Protein 8DJH (pdb70)

Solvent-accessible surface area: 6496 Å² total; per-residue (Å²): 148,113,82,136,36,18,102,196,106,26,98,7,20,48,0,66,0,49,7,93,114,95,39,55,2,16,0,6,0,11,55,71,1,86,0,85,93,1,17,72,14,4,3,140,134,72,67,58,86,51,123,36,11,46,3,20,8,151,52,96,117,2,49,47,98,36,16,0,130,122,22,50,4,119,71,108,32,57,0,61,2,86,104,69,167,158,159,130,99,38,20,9,13,45,76,90,113,49,164,83,42,90,26,79,101

Radius of gyration: 13.33 Å; Cα contacts (8 Å, |Δi|>4): 183; chains: 2; bounding box: 30×27×36 Å

CATH classification: 3.10.20.90

B-factor: mean 19.12, std 14.48, range [5.15, 80.13]

InterPro domains:
  IPR000626 Ubiquitin-like domain [PS50053] (20-97)
  IPR000626 Ubiquitin-like domain [SM00213] (22-93)
  IPR022617 Rad60/SUMO-like domain [PF11976] (22-91)
  IPR029071 Ubiquitin-like domain superfamily [SSF54236] (2-98)
  IPR046332 Small ubiquitin-related modifier 1, Ubl domain [cd16114] (21-96)

Structure (mmCIF, N/CA/C/O backbone):
data_8DJH
#
_entry.id   8DJH
#
_cell.length_a   37.776
_cell.length_b   47.460
_cell.length_c   63.632
_cell.angle_alpha   90.000
_cell.angle_beta   90.000
_cell.angle_gamma   90.000
#
_symmetry.space_group_name_H-M   'P 21 21 21'
#
loop_
_entity.id
_entity.type
_entity.pdbx_description
1 polymer 'Small ubiquitin-related modifier 1'
2 polymer 'PML 4SD'
3 non-polymer 'ZINC ION'
4 water water
#
loop_
_atom_site.group_PDB
_atom_site.id
_atom_site.type_symbol
_atom_site.label_atom_id
_atom_site.label_alt_id
_atom_site.label_comp_id
_atom_site.label_asym_id
_atom_site.label_entity_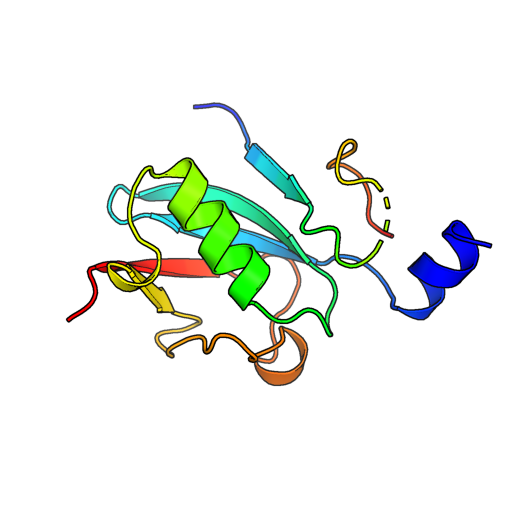id
_atom_site.label_seq_id
_atom_site.pdbx_PDB_ins_code
_atom_site.Cartn_x
_atom_site.Cartn_y
_atom_site.Cartn_z
_atom_site.occupancy
_atom_site.B_iso_or_equiv
_atom_site.auth_seq_id
_atom_site.auth_comp_id
_atom_site.auth_asym_id
_atom_site.auth_atom_id
_atom_site.pdbx_PDB_model_num
ATOM 1 N N . THR A 1 10 ? -17.877 14.039 28.388 1.00 53.69 10 THR A N 1
ATOM 2 C CA . THR A 1 10 ? -17.428 12.649 28.471 1.00 53.28 10 THR A CA 1
ATOM 3 C C . THR A 1 10 ? -16.558 12.259 27.275 1.00 51.08 10 THR A C 1
ATOM 4 O O . THR A 1 10 ? -15.464 11.732 27.444 1.00 50.15 10 THR A O 1
ATOM 14 N N . GLU A 1 11 ? -17.064 12.572 26.078 1.00 66.85 11 GLU A N 1
ATOM 15 C CA . GLU A 1 11 ? -16.375 12.343 24.783 1.00 64.88 11 GLU A CA 1
ATOM 16 C C . GLU A 1 11 ? -15.128 13.233 24.765 1.00 63.62 11 GLU A C 1
ATOM 17 O O . GLU A 1 11 ? -14.074 12.763 24.292 1.00 62.19 11 GLU A O 1
ATOM 29 N N . ASP A 1 12 ? -15.251 14.468 25.269 1.00 44.47 12 ASP A N 1
ATOM 30 C CA . ASP A 1 12 ? -14.140 15.423 25.345 1.00 43.57 12 ASP A CA 1
ATOM 31 C C . ASP A 1 12 ? -13.092 14.951 26.347 1.00 43.53 12 ASP A C 1
ATOM 32 O O . ASP A 1 12 ? -11.890 15.031 26.074 1.00 42.25 12 ASP A O 1
ATOM 41 N N . LEU A 1 13 ? -13.536 14.449 27.508 1.00 46.73 13 LEU A N 1
ATOM 42 C CA . LEU A 1 13 ? -12.618 13.876 28.490 1.00 46.92 13 LEU A CA 1
ATOM 43 C C . LEU A 1 13 ? -12.020 12.561 28.002 1.00 45.87 13 LEU A C 1
ATOM 44 O O . LEU A 1 13 ? -10.870 12.243 28.333 1.00 45.30 13 LEU A O 1
ATOM 60 N N . GLY A 1 14 ? -12.773 11.783 27.220 1.00 38.02 14 GLY A N 1
ATOM 61 C CA . GLY A 1 14 ? -12.186 10.612 26.587 1.00 36.96 14 GLY A CA 1
ATOM 62 C C . GLY A 1 14 ? -11.073 10.984 25.626 1.00 35.09 14 GLY A C 1
ATOM 63 O O . GLY A 1 14 ? -10.011 10.348 25.605 1.00 34.31 14 GLY A O 1
ATOM 67 N N . ASP A 1 15 ? -11.300 12.037 24.828 1.00 35.48 15 ASP A N 1
ATOM 68 C CA . ASP A 1 15 ? -10.334 12.450 23.816 1.00 33.85 15 ASP A CA 1
ATOM 69 C C . ASP A 1 15 ? -9.016 12.889 24.446 1.00 33.45 15 ASP A C 1
ATOM 70 O O . ASP A 1 15 ? -7.940 12.534 23.954 1.00 32.32 15 ASP A O 1
ATOM 79 N N . LYS A 1 16 ? -9.076 13.668 25.527 1.00 27.93 16 LYS A N 1
ATOM 80 C CA . LYS A 1 16 ? -7.861 14.291 26.060 1.00 27.67 16 LYS A CA 1
ATOM 81 C C . LYS A 1 16 ? -7.011 13.310 26.868 1.00 27.88 16 LYS A C 1
ATOM 82 O O . LYS A 1 16 ? -5.789 13.490 26.980 1.00 27.31 16 LYS A O 1
ATOM 101 N N . LYS A 1 17 ? -7.634 12.272 27.439 1.00 52.92 17 LYS A N 1
ATOM 102 C CA . LYS A 1 17 ? -6.861 11.205 28.061 1.00 53.13 17 LYS A CA 1
ATOM 103 C C . LYS A 1 17 ? -5.911 10.564 27.056 1.00 51.60 17 LYS A C 1
ATOM 104 O O . LYS A 1 17 ? -4.748 10.289 27.376 1.00 51.34 17 LYS A O 1
ATOM 123 N N . GLU A 1 18 ? -6.388 10.329 25.826 1.00 49.41 18 GLU A N 1
ATOM 124 C CA . GLU A 1 18 ? -5.575 9.756 24.761 1.00 48.05 18 GLU A CA 1
ATOM 125 C C . GLU A 1 18 ? -4.532 10.719 24.212 1.00 46.98 18 GLU A C 1
ATOM 126 O O . GLU A 1 18 ? -3.740 10.318 23.333 1.00 45.93 18 GLU A O 1
ATOM 138 N N . GLY A 1 19 ? -4.517 11.967 24.694 1.00 19.38 19 GLY A N 1
ATOM 139 C CA . GLY A 1 19 ? -3.549 12.927 24.217 1.00 18.57 19 GLY A CA 1
ATOM 140 C C . GLY A 1 19 ? -4.010 13.653 22.974 1.00 17.79 19 GLY A C 1
ATOM 141 O O . GLY A 1 19 ? -5.167 13.568 22.533 1.00 17.98 19 GLY A O 1
ATOM 145 N N . GLU A 1 20 ? -3.048 14.346 22.374 1.00 10.41 20 GLU A N 1
ATOM 146 C CA . GLU A 1 20 ? -3.283 15.203 21.216 1.00 9.78 20 GLU A CA 1
ATOM 147 C C . GLU A 1 20 ? -3.078 14.450 19.916 1.00 8.75 20 GLU A C 1
ATOM 148 O O . GLU A 1 20 ? -2.358 13.466 19.869 1.00 8.38 20 GLU A O 1
ATOM 160 N N . TYR A 1 21 ? -3.716 14.953 18.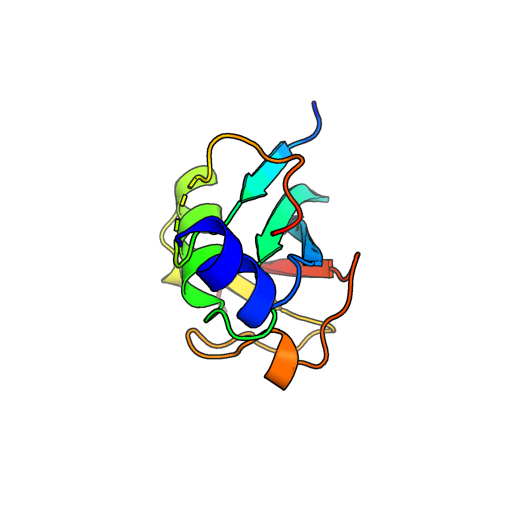860 1.00 12.63 21 TYR A N 1
ATOM 161 C CA . TYR A 1 21 ? -3.334 14.633 17.489 1.00 11.70 21 TYR A CA 1
ATOM 162 C C . TYR A 1 21 ? -1.977 15.220 17.127 1.00 11.14 21 TYR A C 1
ATOM 163 O O . TYR A 1 21 ? -1.680 16.386 17.439 1.00 11.40 21 TYR A O 1
ATOM 181 N N . ILE A 1 22 ? -1.157 14.417 16.451 1.00 8.14 22 ILE A N 1
ATOM 182 C CA . ILE A 1 22 ? -0.054 14.922 15.640 1.00 7.60 22 ILE A CA 1
ATOM 183 C C . ILE A 1 22 ? -0.470 14.947 14.168 1.00 7.16 22 ILE A C 1
ATOM 184 O O . ILE A 1 22 ? -1.250 14.112 13.686 1.00 7.09 22 ILE A O 1
ATOM 200 N N . LYS A 1 23 ? 0.099 15.898 13.444 1.00 10.95 23 LYS A N 1
ATOM 201 C CA . LYS A 1 23 ? -0.202 16.153 12.038 1.00 10.71 23 LYS A CA 1
ATOM 202 C C . LYS A 1 23 ? 0.964 15.625 11.223 1.00 10.24 23 LYS A C 1
ATOM 203 O O . LYS A 1 23 ? 2.093 16.115 11.369 1.00 10.22 23 LYS A O 1
ATOM 222 N N . LEU A 1 24 ? 0.691 14.617 10.394 1.00 7.91 24 LEU A N 1
ATOM 223 C CA . LEU A 1 24 ? 1.696 14.036 9.524 1.00 7.60 24 LEU A CA 1
ATOM 224 C C . LEU A 1 24 ? 1.467 14.530 8.102 1.00 7.61 24 LEU A C 1
ATOM 225 O O . LEU A 1 24 ? 0.348 14.858 7.717 1.00 7.82 24 LEU A O 1
ATOM 241 N N . LYS A 1 25 ? 2.531 14.583 7.314 1.00 12.24 25 LYS A N 1
ATOM 242 C CA . LYS A 1 25 ? 2.402 14.904 5.906 1.00 12.38 25 LYS A CA 1
ATOM 243 C C . LYS A 1 25 ? 2.705 13.652 5.081 1.00 12.27 25 LYS A C 1
ATOM 244 O O . LYS A 1 25 ? 3.780 13.055 5.218 1.00 12.16 25 LYS A O 1
ATOM 263 N N . VAL A 1 26 ? 1.788 13.301 4.193 1.00 7.19 26 VAL A N 1
ATOM 264 C CA . VAL A 1 26 ? 1.912 12.120 3.333 1.00 7.26 26 VAL A CA 1
ATOM 265 C C . VAL A 1 26 ? 2.172 12.649 1.928 1.00 7.62 26 VAL A C 1
ATOM 266 O O . VAL A 1 26 ? 1.371 13.427 1.377 1.00 7.93 26 V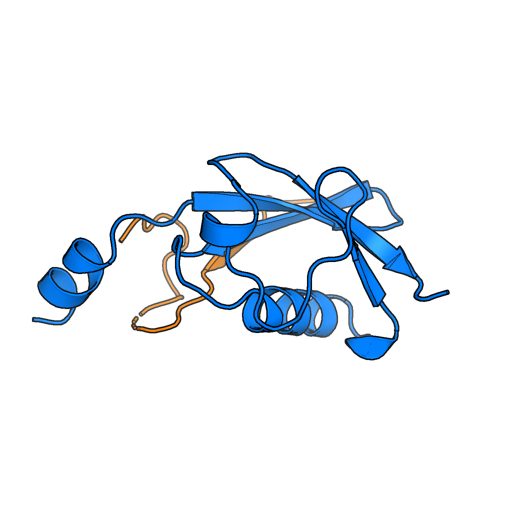AL A O 1
ATOM 279 N N . ILE A 1 27 ? 3.317 12.256 1.371 1.00 9.07 27 ILE A N 1
ATOM 280 C CA . ILE A 1 27 ? 3.800 12.742 0.092 1.00 9.55 27 ILE A CA 1
ATOM 281 C C . ILE A 1 27 ? 3.658 11.620 -0.913 1.00 9.89 27 ILE A C 1
ATOM 282 O O . ILE A 1 27 ? 4.176 10.517 -0.688 1.00 9.78 27 ILE A O 1
ATOM 298 N N . GLY A 1 28 ? 2.964 11.911 -2.018 1.00 10.55 28 GLY A N 1
ATOM 299 C CA . GLY A 1 28 ? 2.709 10.914 -3.035 1.00 11.05 28 GLY A CA 1
ATOM 300 C C . GLY A 1 28 ? 3.839 10.787 -4.050 1.00 11.61 28 GLY A C 1
ATOM 301 O O . GLY A 1 28 ? 4.806 11.532 -4.035 1.00 11.66 28 GLY A O 1
ATOM 305 N N . GLN A 1 29 ? 3.721 9.815 -4.924 1.00 20.13 29 GLN A N 1
ATOM 306 C CA . GLN A 1 29 ? 4.703 9.579 -5.993 1.00 20.87 29 GLN A CA 1
ATOM 307 C C . GLN A 1 29 ? 4.852 10.842 -6.846 1.00 21.48 29 GLN A C 1
ATOM 308 O O . GLN A 1 29 ? 5.919 11.061 -7.375 1.00 22.01 29 GLN A O 1
ATOM 322 N N . ASP A 1 30 ? 3.787 11.618 -7.003 1.00 15.06 30 ASP A N 1
ATOM 323 C CA . ASP A 1 30 ? 3.771 12.859 -7.813 1.00 15.75 30 ASP A CA 1
ATOM 324 C C . ASP A 1 30 ? 4.105 14.103 -6.976 1.00 15.27 30 ASP A C 1
ATOM 325 O O . ASP A 1 30 ? 3.814 15.162 -7.412 1.00 15.79 30 ASP A O 1
ATOM 334 N N . SER A 1 31 ? 4.670 13.936 -5.800 1.00 20.78 31 SER A N 1
ATOM 335 C CA . SER A 1 31 ? 5.044 14.996 -4.827 1.00 20.34 31 SER A CA 1
ATOM 336 C C . SER A 1 31 ? 3.811 15.816 -4.362 1.00 20.20 31 SER A C 1
ATOM 337 O O . SER A 1 31 ? 3.931 16.827 -3.702 1.00 20.07 31 SER A O 1
ATOM 345 N N . SER A 1 32 ? 2.598 15.352 -4.601 1.00 16.33 32 SER A N 1
ATOM 346 C CA . SER A 1 32 ? 1.460 15.979 -3.931 1.00 16.12 32 SER A CA 1
ATOM 347 C C . SER A 1 32 ? 1.448 15.604 -2.448 1.00 15.24 32 SER A C 1
ATOM 348 O O . SER A 1 32 ? 2.115 14.649 -2.025 1.00 14.80 32 SER A O 1
ATOM 356 N N . GLU A 1 33 ? 0.668 16.352 -1.661 1.00 17.02 33 GLU A N 1
ATOM 357 C CA . GLU A 1 33 ? 0.718 16.249 -0.203 1.00 16.37 33 GLU A CA 1
ATOM 358 C C . GLU A 1 33 ? -0.690 16.221 0.376 1.00 16.37 33 GLU A C 1
ATOM 359 O O . GLU A 1 33 ? -1.552 17.009 -0.015 1.00 16.88 33 GLU A O 1
ATOM 371 N N . ILE A 1 34 ? -0.926 15.297 1.306 1.00 10.56 34 ILE A N 1
ATOM 372 C CA . ILE A 1 34 ? -2.127 15.313 2.129 1.00 10.62 34 ILE A CA 1
ATOM 373 C C . ILE A 1 34 ? -1.682 15.156 3.573 1.00 10.14 34 ILE A C 1
ATOM 374 O O . ILE A 1 34 ? -0.893 14.258 3.861 1.00 9.76 34 ILE A O 1
ATOM 390 N N . HIS A 1 35 ? -2.188 16.007 4.479 1.00 6.23 35 HIS A N 1
ATOM 391 C CA . HIS A 1 35 ? -1.879 15.868 5.893 1.00 5.95 35 HIS A CA 1
ATOM 392 C C . HIS A 1 35 ? -2.912 14.971 6.566 1.00 6.06 35 HIS A C 1
ATOM 393 O O . HIS A 1 35 ? -4.084 14.987 6.216 1.00 6.49 35 HIS A O 1
ATOM 407 N N . PHE A 1 36 ? -2.477 14.210 7.549 1.00 7.48 36 PHE A N 1
ATOM 408 C CA . PHE A 1 36 ? -3.354 13.409 8.392 1.00 7.72 36 PHE A CA 1
ATOM 409 C C . PHE A 1 36 ? -3.048 13.674 9.853 1.00 7.76 36 PHE A C 1
ATOM 410 O O . PHE A 1 36 ? -1.878 13.779 10.235 1.00 7.45 36 PHE A O 1
ATOM 427 N N . LYS A 1 37 ? -4.103 13.842 10.647 1.00 6.46 37 LYS A N 1
ATOM 428 C CA . LYS A 1 37 ? -3.997 13.929 12.092 1.00 6.72 37 LYS A CA 1
ATOM 429 C C . LYS A 1 37 ? -4.287 12.564 12.685 1.00 6.90 37 LYS A C 1
ATOM 430 O O . LYS A 1 37 ? -5.305 11.946 12.373 1.00 7.25 37 LYS A O 1
ATOM 449 N N . VAL A 1 38 ? -3.380 12.096 13.548 1.00 8.08 38 VAL A N 1
ATOM 450 C CA . VAL A 1 38 ? -3.589 10.849 14.254 1.00 8.41 38 VAL A CA 1
ATOM 451 C C . VAL A 1 38 ? -3.091 11.011 15.674 1.00 8.75 38 VAL A C 1
ATOM 452 O O . VAL A 1 38 ? -2.235 11.862 15.957 1.00 8.56 38 VAL A O 1
ATOM 465 N N . LYS A 1 39 ? -3.660 10.184 16.570 1.00 9.04 39 LYS A N 1
ATOM 466 C CA . LYS A 1 39 ? -3.142 10.065 17.938 1.00 9.52 39 LYS A CA 1
ATOM 467 C C . LYS A 1 39 ? -1.988 9.061 17.995 1.00 9.23 39 LYS A C 1
ATOM 468 O O . LYS A 1 39 ? -1.759 8.256 17.061 1.00 8.78 39 LYS A O 1
ATOM 487 N N . MET A 1 40 ? -1.225 9.128 19.094 1.00 13.25 40 MET A N 1
ATOM 488 C CA . MET A 1 40 ? 0.036 8.385 19.171 1.00 13.04 40 MET A CA 1
ATOM 489 C C . MET A 1 40 ? -0.178 6.877 19.212 1.00 13.38 40 MET A C 1
ATOM 490 O O . MET A 1 40 ? 0.740 6.127 18.841 1.00 13.10 40 MET A O 1
ATOM 504 N N . THR A 1 41 ? -1.368 6.421 19.630 1.00 14.56 41 THR A N 1
ATOM 505 C CA . THR A 1 41 ? -1.681 4.994 19.726 1.00 15.09 41 THR A CA 1
ATOM 506 C C . THR A 1 41 ? -2.619 4.509 18.619 1.00 14.91 41 THR A C 1
ATOM 507 O O . THR A 1 41 ? -3.087 3.377 18.656 1.00 15.49 41 THR A O 1
ATOM 518 N N . THR A 1 42 ? -2.861 5.309 17.613 1.00 15.89 42 THR A N 1
ATOM 519 C CA . THR A 1 42 ? -3.669 4.886 16.475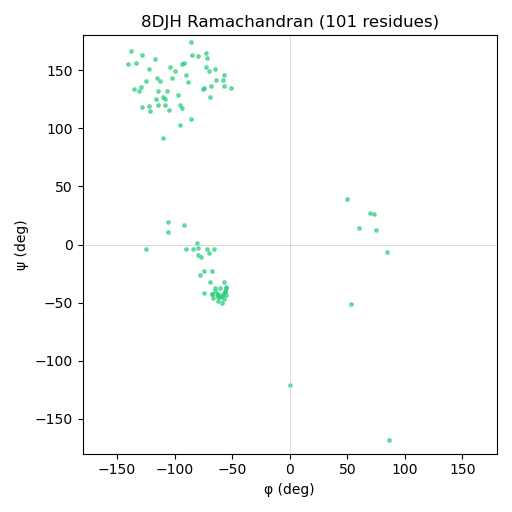 1.00 15.78 42 THR A CA 1
ATOM 520 C C . THR A 1 42 ? -2.906 3.937 15.567 1.00 15.37 42 THR A C 1
ATOM 521 O O . THR A 1 42 ? -1.747 4.192 15.242 1.00 14.73 42 THR A O 1
ATOM 532 N N . HIS A 1 43 ? -3.558 2.839 15.151 1.00 8.83 43 HIS A N 1
ATOM 533 C CA . HIS A 1 43 ? -2.984 1.989 14.113 1.00 8.54 43 HIS A CA 1
ATOM 534 C C . HIS A 1 43 ? -2.983 2.681 12.749 1.00 7.83 43 HIS A C 1
ATOM 535 O O . HIS A 1 43 ? -4.039 3.064 12.238 1.00 7.99 43 HIS A O 1
ATOM 549 N N . LEU A 1 44 ? -1.815 2.726 12.107 1.00 8.13 44 LEU A N 1
ATOM 550 C CA . LEU A 1 44 ? -1.664 3.489 10.877 1.00 7.55 44 LEU A CA 1
ATOM 551 C C . LEU A 1 44 ? -2.402 2.870 9.696 1.00 7.83 44 LEU A C 1
ATOM 552 O O . LEU A 1 44 ? -2.549 3.552 8.681 1.00 7.54 44 LEU A O 1
ATOM 568 N N . LYS A 1 45 ? -2.974 1.657 9.845 1.00 11.96 45 LYS A N 1
ATOM 569 C CA . LYS A 1 45 ? -3.768 1.085 8.753 1.00 12.40 45 LYS A CA 1
ATOM 570 C C . LYS A 1 45 ? -4.863 2.066 8.356 1.00 12.44 45 LYS A C 1
ATOM 571 O O . LYS A 1 45 ? -5.174 2.225 7.173 1.00 12.48 45 LYS A O 1
ATOM 590 N N . LYS A 1 46 ? -5.424 2.776 9.342 1.00 14.58 46 LYS A N 1
ATOM 591 C CA . LYS A 1 46 ? -6.516 3.710 9.055 1.00 14.78 46 LYS A CA 1
ATOM 592 C C . LYS A 1 46 ? -6.049 4.864 8.172 1.00 14.09 46 LYS A C 1
ATOM 593 O O . LYS A 1 46 ? -6.798 5.346 7.315 1.00 14.32 46 LYS A O 1
ATOM 612 N N . LEU A 1 47 ? -4.830 5.339 8.388 1.00 8.25 47 LEU A N 1
ATOM 613 C CA . LEU A 1 47 ? -4.240 6.336 7.490 1.00 7.71 47 LEU A CA 1
ATOM 614 C C . LEU A 1 47 ? -3.974 5.752 6.104 1.00 7.76 47 LEU A C 1
ATOM 615 O O . LEU A 1 47 ? -4.291 6.386 5.073 1.00 7.82 47 LEU A O 1
ATOM 631 N N . LYS A 1 48 ? -3.396 4.555 6.052 1.00 10.49 48 LYS A N 1
ATOM 632 C CA . LYS A 1 48 ? -3.105 3.945 4.755 1.00 10.68 48 LYS A CA 1
ATOM 633 C C . LYS A 1 48 ? -4.372 3.790 3.945 1.00 11.34 48 LYS A C 1
ATOM 634 O O . LYS A 1 48 ? -4.391 4.103 2.745 1.00 11.47 48 LYS A O 1
ATOM 653 N N . GLU A 1 49 ? -5.446 3.322 4.583 1.00 19.46 49 GLU A N 1
ATOM 654 C CA . GLU A 1 49 ? -6.699 3.081 3.873 1.00 20.29 49 GLU A CA 1
ATOM 655 C C . GLU A 1 49 ? -7.327 4.380 3.397 1.00 20.27 49 GLU A C 1
ATOM 656 O O . GLU A 1 49 ? -7.830 4.463 2.274 1.00 20.77 49 GLU A O 1
ATOM 668 N N . SER A 1 50 ? -7.322 5.404 4.247 1.00 10.11 50 SER A N 1
ATOM 669 C CA . SER A 1 50 ? -7.888 6.688 3.856 1.00 10.18 50 SER A CA 1
ATOM 670 C C . SER A 1 50 ? -7.131 7.266 2.672 1.00 9.86 50 SER A C 1
ATOM 671 O O . SER A 1 50 ? -7.733 7.716 1.678 1.00 10.35 50 SER A O 1
ATOM 679 N N . TYR A 1 51 ? -5.796 7.209 2.736 1.00 9.33 51 TYR A N 1
ATOM 680 C CA . TYR A 1 51 ? -4.973 7.739 1.661 1.00 9.13 51 TYR A CA 1
ATOM 681 C C . TYR A 1 51 ? -5.223 6.988 0.364 1.00 9.76 51 TYR A C 1
ATOM 682 O O . TYR A 1 51 ? -5.469 7.588 -0.692 1.00 10.15 51 TYR A O 1
ATOM 700 N N . ALA A 1 52 ? -5.203 5.660 0.433 1.00 7.98 52 ALA A N 1
ATOM 701 C CA . ALA A 1 52 ? -5.481 4.860 -0.746 1.00 8.74 52 ALA A CA 1
ATOM 702 C C . ALA A 1 52 ? -6.844 5.184 -1.334 1.00 9.56 52 ALA A C 1
ATOM 703 O O . ALA A 1 52 ? -6.995 5.325 -2.551 1.00 10.14 52 ALA A O 1
ATOM 710 N N . GLN A 1 53 ? -7.858 5.257 -0.476 1.00 13.89 53 GLN A N 1
ATOM 711 C CA . GLN A 1 53 ? -9.194 5.606 -0.915 1.00 14.78 53 GLN A CA 1
ATOM 712 C C . GLN A 1 53 ? -9.212 6.942 -1.634 1.00 14.78 53 GLN A C 1
ATOM 713 O O . GLN A 1 53 ? -9.900 7.080 -2.642 1.00 15.64 53 GLN A O 1
ATOM 727 N N . ARG A 1 54 ? -8.472 7.940 -1.145 1.00 10.18 54 ARG A N 1
ATOM 728 C CA . ARG A 1 54 ? -8.505 9.247 -1.811 1.00 10.31 54 ARG A CA 1
ATOM 729 C C . ARG A 1 54 ? -7.732 9.235 -3.126 1.00 10.49 54 ARG A C 1
ATOM 730 O O . ARG A 1 54 ? -8.004 10.075 -4.009 1.00 11.04 54 ARG A O 1
ATOM 751 N N . GLN A 1 55 ? -6.787 8.305 -3.290 1.00 16.00 55 GLN A N 1
ATOM 752 C CA . GLN A 1 55 ? -6.034 8.189 -4.529 1.00 16.33 55 GLN A CA 1
ATOM 753 C C . GLN A 1 55 ? -6.686 7.260 -5.536 1.00 17.39 55 GLN A C 1
ATOM 754 O O . GLN A 1 55 ? -6.169 7.123 -6.647 1.00 17.89 55 GLN A O 1
ATOM 768 N N . GLY A 1 56 ? -7.785 6.609 -5.176 1.00 19.11 56 GLY A N 1
ATOM 769 C CA . GLY A 1 56 ? -8.469 5.723 -6.089 1.00 20.27 56 GLY A CA 1
ATOM 770 C C . GLY A 1 56 ? -7.768 4.401 -6.352 1.00 20.40 56 GLY A C 1
ATOM 771 O O . GLY A 1 56 ? -7.962 3.827 -7.427 1.00 21.42 56 GLY A O 1
ATOM 775 N N . VAL A 1 57 ? -6.957 3.925 -5.422 1.00 17.26 57 VAL A N 1
ATOM 776 C CA . VAL A 1 57 ? -6.169 2.694 -5.704 1.00 17.45 57 VAL A CA 1
ATOM 777 C C . VAL A 1 57 ? -6.285 1.771 -4.523 1.00 17.16 57 VAL A C 1
ATOM 778 O O . VAL A 1 57 ? -6.524 2.201 -3.373 1.00 16.49 57 VAL A O 1
ATOM 791 N N . PRO A 1 58 ? -6.083 0.467 -4.758 1.00 16.74 58 PRO A N 1
ATOM 792 C CA . PRO A 1 58 ? -6.023 -0.506 -3.653 1.00 16.57 58 PRO A CA 1
ATOM 793 C C . PRO A 1 58 ? -4.930 -0.184 -2.645 1.00 15.39 58 PRO A C 1
ATOM 794 O O . PRO A 1 58 ? -3.824 0.201 -3.011 1.00 14.92 58 PRO A O 1
ATOM 805 N N . MET A 1 59 ? -5.221 -0.406 -1.370 1.00 30.79 59 MET A N 1
ATOM 806 C CA . MET A 1 59 ? -4.214 -0.181 -0.339 1.00 29.83 59 MET A CA 1
ATOM 807 C C . MET A 1 59 ? -2.985 -1.063 -0.551 1.00 29.88 59 MET A C 1
ATOM 808 O O . MET A 1 59 ? -1.849 -0.629 -0.325 1.00 29.19 59 MET A O 1
ATOM 822 N N . ASN A 1 60 ? -3.190 -2.298 -0.999 1.00 26.07 60 ASN A N 1
ATOM 823 C CA . ASN A 1 60 ? -2.058 -3.202 -1.139 1.00 26.27 60 ASN A CA 1
ATOM 824 C C . ASN A 1 60 ? -1.272 -2.969 -2.415 1.00 26.45 60 ASN A C 1
ATOM 825 O O . ASN A 1 60 ? -0.301 -3.689 -2.659 1.00 26.76 60 ASN A O 1
ATOM 836 N N . SER A 1 61 ? -1.655 -1.990 -3.228 1.00 15.59 61 SER A N 1
ATOM 837 C CA . SER A 1 61 ? -0.832 -1.553 -4.344 1.00 15.73 61 SER A CA 1
ATOM 838 C C . SER A 1 61 ? 0.224 -0.541 -3.932 1.00 14.76 61 SER A C 1
ATOM 839 O O . SER A 1 61 ? 1.000 -0.093 -4.788 1.00 14.90 61 SER A O 1
ATOM 847 N N . LEU A 1 62 ? 0.218 -0.126 -2.677 1.00 10.73 62 LEU A N 1
ATOM 848 C CA . LEU A 1 62 ? 1.049 0.959 -2.155 1.00 9.85 62 LEU A CA 1
ATOM 849 C C . LEU A 1 62 ? 1.908 0.425 -1.016 1.00 9.46 62 LEU A C 1
ATOM 850 O O . LEU A 1 62 ? 1.497 -0.462 -0.263 1.00 9.62 62 LEU A O 1
ATOM 866 N N . ARG A 1 63 ? 3.073 1.024 -0.836 1.00 10.48 63 ARG A N 1
ATOM 867 C CA . ARG A 1 63 ? 3.827 0.881 0.403 1.00 10.03 63 ARG A CA 1
ATOM 868 C C . ARG A 1 63 ? 4.103 2.275 0.949 1.00 9.30 63 ARG A C 1
ATOM 869 O O . ARG A 1 63 ? 4.344 3.217 0.177 1.00 9.26 63 ARG A O 1
ATOM 890 N N . PHE A 1 64 ? 4.000 2.386 2.281 1.00 6.93 64 PHE A N 1
ATOM 891 C CA . PHE A 1 64 ? 4.056 3.622 3.046 1.00 6.33 64 PHE A CA 1
ATOM 892 C C . PHE A 1 64 ? 5.306 3.562 3.903 1.00 6.19 64 PHE A C 1
ATOM 893 O O . PHE A 1 64 ? 5.468 2.599 4.672 1.00 6.38 64 PHE A O 1
ATOM 910 N N . LEU A 1 65 ? 6.220 4.519 3.715 1.00 5.74 65 LEU A N 1
ATOM 911 C CA . LEU A 1 65 ? 7.501 4.497 4.399 1.00 5.77 65 LEU A CA 1
ATOM 912 C C . LEU A 1 65 ? 7.654 5.680 5.352 1.00 5.38 65 LEU A C 1
ATOM 913 O O . LEU A 1 65 ? 7.214 6.794 5.058 1.00 5.15 65 LEU A O 1
ATOM 929 N N . PHE A 1 66 ? 8.294 5.437 6.469 1.00 7.61 66 PHE A N 1
ATOM 930 C CA . PHE A 1 66 ? 8.651 6.470 7.429 1.00 7.43 66 PHE A CA 1
ATOM 931 C C . PHE A 1 66 ? 10.160 6.401 7.565 1.00 7.80 66 PHE A C 1
ATOM 932 O O . PHE A 1 66 ? 10.674 5.399 8.066 1.00 8.13 66 PHE A O 1
ATOM 949 N N . GLU A 1 67 ? 10.859 7.470 7.143 1.00 13.84 67 GLU A N 1
ATOM 950 C CA . GLU A 1 67 ? 12.323 7.478 7.122 1.00 14.35 67 GLU A CA 1
ATOM 951 C C . GLU A 1 67 ? 12.831 6.220 6.416 1.00 14.78 67 GLU A C 1
ATOM 952 O O . GLU A 1 67 ? 13.789 5.579 6.861 1.00 15.27 67 GLU A O 1
ATOM 964 N N . GLY A 1 68 ? 12.128 5.831 5.344 1.00 10.01 68 GLY A N 1
ATOM 965 C CA . GLY A 1 68 ? 12.498 4.697 4.527 1.00 10.51 68 GLY A CA 1
ATOM 966 C C . GLY A 1 68 ? 12.033 3.328 4.991 1.00 10.62 68 GLY A C 1
ATOM 967 O O . GLY A 1 68 ? 12.234 2.357 4.253 1.00 11.12 68 GLY A O 1
ATOM 971 N N . GLN A 1 69 ? 11.479 3.097 6.032 1.00 16.03 69 GLN A N 1
ATOM 972 C CA . GLN A 1 69 ? 10.888 1.954 6.779 1.00 16.28 69 GLN A CA 1
ATOM 973 C C . GLN A 1 69 ? 9.418 1.763 6.407 1.00 16.00 69 GLN A C 1
ATOM 974 O O . GLN A 1 69 ? 8.764 2.750 6.241 1.00 15.50 69 GLN A O 1
ATOM 988 N N . ARG A 1 70 ? 9.222 0.399 6.328 1.00 9.71 70 ARG A N 1
ATOM 989 C CA . ARG A 1 70 ? 7.844 0.071 5.983 1.00 9.64 70 ARG A CA 1
ATOM 990 C C . ARG A 1 70 ? 6.920 0.263 7.190 1.00 9.37 70 ARG A C 1
ATOM 991 O O . ARG A 1 70 ? 7.206 -0.234 8.286 1.00 9.63 70 ARG A O 1
ATOM 1012 N N . ILE A 1 71 ? 5.790 0.917 6.955 1.00 9.52 71 ILE A N 1
ATOM 1013 C CA . ILE A 1 71 ? 4.790 1.131 7.994 1.00 9.40 71 ILE A CA 1
ATOM 1014 C C . ILE A 1 71 ? 3.768 0.005 7.913 1.00 9.92 71 ILE A C 1
ATOM 1015 O O . ILE A 1 71 ? 3.102 -0.159 6.889 1.00 10.05 71 ILE A O 1
ATOM 1031 N N . ALA A 1 72 ? 3.683 -0.791 8.981 1.00 6.39 72 ALA A N 1
ATOM 1032 C CA . ALA A 1 72 ? 2.772 -1.912 9.068 1.00 7.07 72 ALA A CA 1
ATOM 1033 C C . ALA A 1 72 ? 1.388 -1.410 9.422 1.00 7.04 72 ALA A C 1
ATOM 1034 O O . ALA A 1 72 ? 1.234 -0.319 9.981 1.00 6.58 72 ALA A O 1
ATOM 1041 N N . ASP A 1 73 ? 0.385 -2.259 9.169 1.00 9.90 73 ASP A N 1
ATOM 1042 C CA . ASP A 1 73 ? -0.989 -1.891 9.484 1.00 10.09 73 ASP A CA 1
ATOM 1043 C C . ASP A 1 73 ? -1.144 -1.525 10.960 1.00 10.17 73 ASP A C 1
ATOM 1044 O O . ASP A 1 73 ? -1.903 -0.623 11.319 1.00 10.01 73 ASP A O 1
ATOM 1053 N N . ASN A 1 74 ? -0.490 -2.263 11.837 1.00 8.90 74 ASN A N 1
ATOM 1054 C CA . ASN A 1 74 ? -0.670 -2.051 13.264 1.00 9.22 74 ASN A CA 1
ATOM 1055 C C . ASN A 1 74 ? 0.508 -1.357 13.887 1.00 8.72 74 ASN A C 1
ATOM 1056 O O . ASN A 1 74 ? 0.569 -1.256 15.138 1.00 9.10 74 ASN A O 1
ATOM 1067 N N . HIS A 1 75 ? 1.307 -0.695 13.067 1.00 9.28 75 HIS A N 1
ATOM 1068 C CA . HIS A 1 75 ? 2.320 0.211 13.636 1.00 8.82 75 HIS A CA 1
ATOM 1069 C C . HIS A 1 75 ? 1.506 1.371 14.199 1.00 8.62 75 HIS A C 1
ATOM 1070 O O . HIS A 1 75 ? 0.490 1.686 13.620 1.00 8.51 75 HIS A O 1
ATOM 1084 N N . THR A 1 76 ? 1.996 1.983 15.255 1.00 8.41 76 THR A N 1
ATOM 1085 C CA . THR A 1 76 ? 1.469 3.245 15.747 1.00 8.23 76 THR A CA 1
ATOM 1086 C C . THR A 1 76 ? 2.518 4.340 15.660 1.00 7.69 76 THR A C 1
ATOM 1087 O O . THR A 1 76 ? 3.731 4.075 15.669 1.00 7.65 76 THR A O 1
ATOM 1098 N N . PRO A 1 77 ? 2.100 5.601 15.666 1.00 5.91 77 PRO A N 1
ATOM 1099 C CA . PRO A 1 77 ? 3.111 6.661 15.716 1.00 5.58 77 PRO A CA 1
ATOM 1100 C C . PRO A 1 77 ? 4.037 6.493 16.919 1.00 6.08 77 PRO A C 1
ATOM 1101 O O . PRO A 1 77 ? 5.245 6.740 16.817 1.00 5.96 77 PRO A O 1
ATOM 1112 N N . LYS A 1 78 ? 3.504 6.056 18.058 1.00 12.11 78 LYS A N 1
ATOM 1113 C CA . LYS A 1 78 ? 4.343 5.839 19.235 1.00 12.76 78 LYS A CA 1
ATOM 1114 C C . LYS A 1 78 ? 5.437 4.819 18.924 1.00 12.81 78 LYS A C 1
ATOM 1115 O O . LYS A 1 78 ? 6.625 5.060 19.187 1.00 12.94 78 LYS A O 1
ATOM 1134 N N . GLU A 1 79 ? 5.043 3.675 18.369 1.00 8.81 79 GLU A N 1
ATOM 1135 C CA . GLU A 1 79 ? 6.031 2.663 18.013 1.00 8.97 79 GLU A CA 1
ATOM 1136 C C . GLU A 1 79 ? 7.089 3.235 17.096 1.00 8.39 79 GLU A C 1
ATOM 1137 O O . GLU A 1 79 ? 8.286 2.933 17.247 1.00 8.70 79 GLU A O 1
ATOM 1149 N N . LEU A 1 80 ? 6.673 4.015 16.104 1.00 10.57 80 LEU A N 1
ATOM 1150 C CA . LEU A 1 80 ? 7.606 4.521 15.105 1.00 10.13 80 LEU A CA 1
ATOM 1151 C C . LEU A 1 80 ? 8.443 5.684 15.610 1.00 10.16 80 LEU A C 1
ATOM 1152 O O . LEU A 1 80 ? 9.455 6.030 14.978 1.00 10.05 80 LEU A O 1
ATOM 1168 N N . GLY A 1 81 ? 8.114 6.244 16.773 1.00 9.98 81 GLY A N 1
ATOM 1169 C CA . GLY A 1 81 ? 8.780 7.471 17.170 1.00 10.07 81 GLY A CA 1
ATOM 1170 C C . GLY A 1 81 ? 8.419 8.678 16.355 1.00 9.50 81 GLY A C 1
ATOM 1171 O O . GLY A 1 81 ? 9.232 9.607 16.233 1.00 9.54 81 GLY A O 1
ATOM 1175 N N . MET A 1 82 ? 7.222 8.695 15.786 1.00 10.25 82 MET A N 1
ATOM 1176 C CA . MET A 1 82 ? 6.766 9.820 14.983 1.00 9.82 82 MET A CA 1
ATOM 1177 C C . MET A 1 82 ? 6.438 11.026 15.855 1.00 10.09 82 MET A C 1
ATOM 1178 O O . MET A 1 82 ? 6.006 10.906 17.004 1.00 10.54 82 MET A O 1
ATOM 1192 N N . GLU A 1 83 ? 6.574 12.200 15.263 1.00 15.47 83 GLU A N 1
ATOM 1193 C CA . GLU A 1 83 ? 6.363 13.461 15.935 1.00 15.81 83 GLU A CA 1
ATOM 1194 C C . GLU A 1 83 ? 5.596 14.401 14.998 1.00 15.51 83 GLU A C 1
ATOM 1195 O O . GLU A 1 83 ? 5.474 14.161 13.800 1.00 15.09 83 GLU A O 1
ATOM 1207 N N . GLU A 1 84 ? 5.085 15.493 15.568 1.00 7.16 84 GLU A N 1
ATOM 1208 C CA . GLU A 1 84 ? 4.406 16.497 14.789 1.00 7.07 84 GLU A CA 1
ATOM 1209 C C . GLU A 1 84 ? 5.281 16.911 13.601 1.00 6.83 84 GLU A C 1
ATOM 1210 O O . GLU A 1 84 ? 6.469 17.187 13.753 1.00 7.05 84 GLU A O 1
ATOM 1222 N N . GLU A 1 85 ? 4.657 16.996 12.431 1.00 10.95 85 GLU A N 1
ATOM 1223 C CA . GLU A 1 85 ? 5.219 17.426 11.157 1.00 10.85 85 GLU A CA 1
ATOM 1224 C C . GLU A 1 85 ? 6.131 16.383 10.510 1.00 10.57 85 GLU A C 1
ATOM 1225 O O . GLU A 1 85 ? 6.830 16.711 9.535 1.00 10.64 85 GLU A O 1
ATOM 1237 N N . ASP A 1 86 ? 6.129 15.145 10.992 1.00 6.84 86 ASP A N 1
ATOM 1238 C CA . ASP A 1 86 ? 6.900 14.092 10.326 1.00 6.68 86 ASP A CA 1
ATOM 1239 C C . ASP A 1 86 ? 6.237 13.713 9.009 1.00 6.43 86 ASP A C 1
ATOM 1240 O O . ASP A 1 86 ? 5.032 13.938 8.786 1.00 6.36 86 ASP A O 1
ATOM 1249 N N . VAL A 1 87 ? 7.026 13.078 8.137 1.00 8.87 87 VAL A N 1
ATOM 1250 C CA . VAL A 1 87 ? 6.619 12.807 6.765 1.00 8.82 87 VAL A CA 1
ATOM 1251 C C . VAL A 1 87 ? 6.451 11.303 6.597 1.00 8.72 87 VAL A C 1
ATOM 1252 O O . VAL A 1 87 ? 7.252 10.513 7.109 1.00 8.79 87 VAL A O 1
ATOM 1265 N N . ILE A 1 88 ? 5.428 10.912 5.856 1.00 6.47 88 ILE A N 1
ATOM 1266 C CA . ILE A 1 88 ? 5.279 9.562 5.342 1.00 6.54 88 ILE A CA 1
ATOM 1267 C C . ILE A 1 88 ? 5.386 9.658 3.826 1.00 6.79 88 ILE A C 1
ATOM 1268 O O . ILE A 1 88 ? 4.709 10.494 3.222 1.00 6.86 88 ILE A O 1
ATOM 1284 N N . GLU A 1 89 ? 6.200 8.788 3.214 1.00 7.58 89 GLU A N 1
ATOM 1285 C CA . GLU A 1 89 ? 6.298 8.706 1.764 1.00 7.98 89 GLU A CA 1
ATOM 1286 C C . GLU A 1 89 ? 5.516 7.497 1.249 1.00 8.20 89 GLU A C 1
ATOM 1287 O O . GLU A 1 89 ? 5.513 6.440 1.874 1.00 8.17 89 GLU A O 1
ATOM 1299 N N . VAL A 1 90 ? 4.888 7.654 0.098 1.00 9.24 90 VAL A N 1
ATOM 1300 C CA . VAL A 1 90 ? 4.071 6.631 -0.533 1.00 9.61 90 VAL A CA 1
ATOM 1301 C C . VAL A 1 90 ? 4.733 6.269 -1.855 1.00 10.27 90 VAL A C 1
ATOM 1302 O O . VAL A 1 90 ? 5.043 7.150 -2.678 1.00 10.56 90 VAL A O 1
ATOM 1315 N N . TYR A 1 91 ? 4.998 4.978 -2.034 1.00 8.65 91 TYR A N 1
ATOM 1316 C CA . TYR A 1 91 ? 5.553 4.435 -3.252 1.00 9.44 91 TYR A CA 1
ATOM 1317 C C . TYR A 1 91 ? 4.692 3.262 -3.737 1.00 10.00 91 TYR A C 1
ATOM 1318 O O . TYR A 1 91 ? 3.887 2.683 -2.996 1.00 9.77 91 TYR A O 1
ATOM 1336 N N . GLN A 1 92 ? 4.882 2.901 -5.001 1.00 17.11 92 GLN A N 1
ATOM 1337 C CA . GLN A 1 92 ? 4.261 1.684 -5.495 1.00 17.83 92 GLN A CA 1
ATOM 1338 C C . GLN A 1 92 ? 4.827 0.474 -4.760 1.00 17.86 92 GLN A C 1
ATOM 1339 O O . GLN A 1 92 ? 6.030 0.401 -4.485 1.00 17.80 92 GLN A O 1
ATOM 1353 N N . GLU A 1 93 ? 3.951 -0.494 -4.463 1.00 20.48 93 GLU A N 1
ATOM 1354 C CA . GLU A 1 93 ? 4.402 -1.774 -3.936 1.00 20.80 93 GLU A CA 1
ATOM 1355 C C . GLU A 1 93 ? 5.387 -2.420 -4.902 1.00 21.75 93 GLU A C 1
ATOM 1356 O O . GLU A 1 93 ? 5.281 -2.273 -6.119 1.00 22.45 93 GLU A O 1
ATOM 1368 N N . GLN A 1 94 ? 6.357 -3.137 -4.341 1.00 33.30 94 GLN A N 1
ATOM 1369 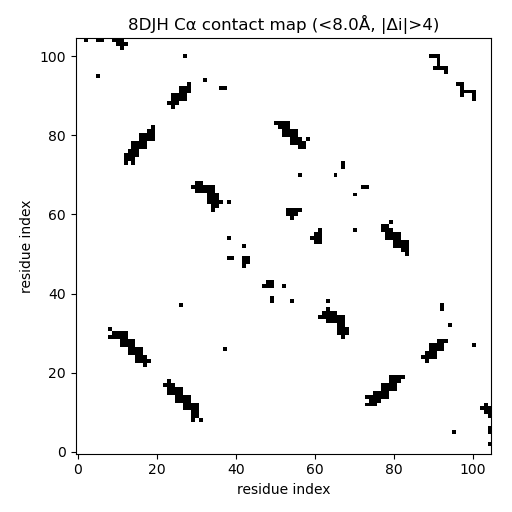C CA . GLN A 1 94 ? 7.418 -3.784 -5.108 1.00 34.27 94 GLN A CA 1
ATOM 1370 C C . GLN A 1 94 ? 7.020 -5.180 -5.558 1.00 35.38 94 GLN A C 1
ATOM 1371 O O . GLN A 1 94 ? 5.880 -5.595 -5.363 1.00 35.42 94 GLN A O 1
ATOM 1385 N N . ALA B 2 7 ? -3.260 23.714 -5.992 1.00 26.06 7 ALA B N 1
ATOM 1386 C CA . ALA B 2 7 ? -3.640 22.768 -4.938 1.00 25.26 7 ALA B CA 1
ATOM 1387 C C . ALA B 2 7 ? -3.821 23.414 -3.559 1.00 24.88 7 ALA B C 1
ATOM 1388 O O . ALA B 2 7 ? -2.949 24.137 -3.072 1.00 24.61 7 ALA B O 1
ATOM 1394 N N . GLU B 2 8 ? -4.966 23.129 -2.924 1.00 13.31 8 GLU B N 1
ATOM 1395 C CA . GLU B 2 8 ? -5.272 23.660 -1.605 1.00 13.14 8 GLU B CA 1
ATOM 1396 C C . GLU B 2 8 ? -4.841 22.675 -0.524 1.00 12.23 8 GLU B C 1
ATOM 1397 O O . GLU B 2 8 ? -4.748 21.462 -0.762 1.00 11.90 8 GLU B O 1
ATOM 1409 N N . GLU B 2 9 ? -4.589 23.223 0.659 1.00 21.54 9 GLU B N 1
ATOM 1410 C CA . GLU B 2 9 ? -4.243 22.426 1.823 1.00 20.89 9 GLU B CA 1
ATOM 1411 C C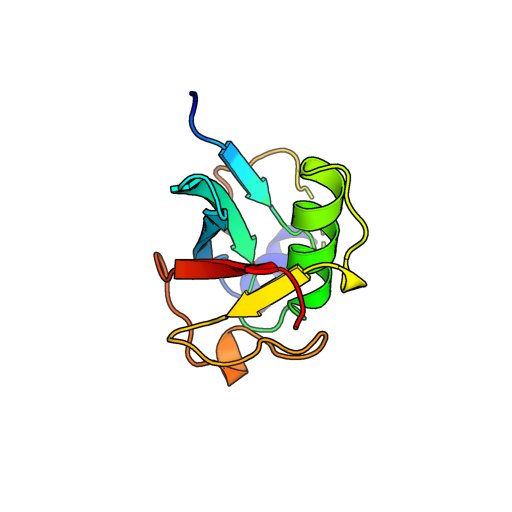 . GLU B 2 9 ? -5.304 21.385 2.149 1.00 21.10 9 GLU B C 1
ATOM 1412 O O . GLU B 2 9 ? -6.504 21.667 2.150 1.00 21.90 9 GLU B O 1
ATOM 1424 N N . ARG B 2 10 ? -4.841 20.174 2.462 1.00 11.76 10 ARG B N 1
ATOM 1425 C CA . ARG B 2 10 ? -5.725 19.066 2.813 1.00 12.03 10 ARG B CA 1
ATOM 1426 C C . ARG B 2 10 ? -5.270 18.464 4.130 1.00 11.62 10 ARG B C 1
ATOM 1427 O O . ARG B 2 10 ? -4.134 18.002 4.232 1.00 10.98 10 ARG B O 1
ATOM 1448 N N . VAL B 2 11 ? -6.145 18.512 5.146 1.00 8.46 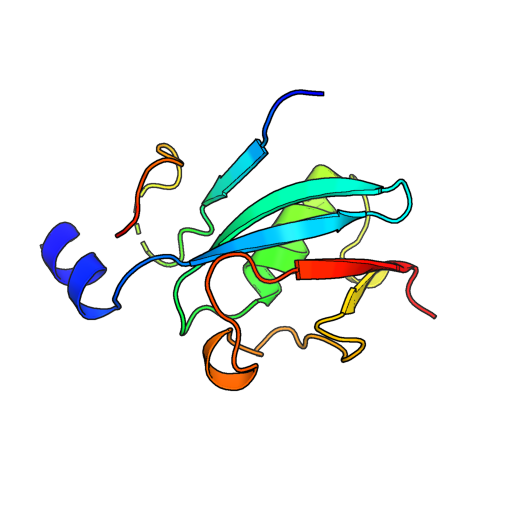11 VAL B N 1
ATOM 1449 C CA . VAL B 2 11 ? -5.903 17.861 6.433 1.00 8.35 11 VAL B CA 1
ATOM 1450 C C . VAL B 2 11 ? -7.045 16.886 6.707 1.00 9.10 11 VAL B C 1
ATOM 1451 O O . VAL B 2 11 ? -8.200 17.297 6.813 1.00 10.01 11 VAL B O 1
ATOM 1464 N N . VAL B 2 12 ? -6.722 15.601 6.846 1.00 8.50 12 VAL B N 1
ATOM 1465 C CA . VAL B 2 12 ? -7.705 14.574 7.165 1.00 9.34 12 VAL B CA 1
ATOM 1466 C C . VAL B 2 12 ? -7.503 14.143 8.607 1.00 9.53 12 VAL B C 1
ATOM 1467 O O . VAL B 2 12 ? -6.376 13.857 9.013 1.00 8.85 12 VAL B O 1
ATOM 1480 N N . VAL B 2 13 ? -8.591 14.084 9.377 1.00 10.63 13 VAL B N 1
ATOM 1481 C CA . VAL B 2 13 ? -8.536 13.585 10.748 1.00 11.10 13 VAL B CA 1
ATOM 1482 C C . VAL B 2 13 ? -8.908 12.105 10.766 1.00 11.70 13 VAL B C 1
ATOM 1483 O O . VAL B 2 13 ? -10.015 11.720 10.359 1.00 12.68 13 VAL B O 1
ATOM 1496 N N . ILE B 2 14 ? -7.981 11.271 11.235 1.00 11.27 14 ILE B N 1
ATOM 1497 C CA . ILE B 2 14 ? -8.238 9.845 11.441 1.00 11.96 14 ILE B CA 1
ATOM 1498 C C . ILE B 2 14 ? -8.844 9.745 12.830 1.00 13.17 14 ILE B C 1
ATOM 1499 O O . ILE B 2 14 ? -8.155 9.942 13.845 1.00 13.04 14 ILE B O 1
ATOM 1515 N N . ASP B 2 15 ? -10.146 9.470 12.879 1.00 49.62 15 ASP B N 1
ATOM 1516 C CA . ASP B 2 15 ? -10.945 9.751 14.059 1.00 51.00 15 ASP B CA 1
ATOM 1517 C C . ASP B 2 15 ? -10.673 8.761 15.176 1.00 51.73 15 ASP B C 1
ATOM 1518 O O . ASP B 2 15 ? -10.588 9.157 16.345 1.00 52.27 15 ASP B O 1
ATOM 1527 N N . ASP B 2 16 ? -10.544 7.482 14.844 1.00 60.50 16 ASP B N 1
ATOM 1528 C CA . ASP B 2 16 ? -10.404 6.447 15.862 1.00 61.49 16 ASP B CA 1
ATOM 1529 C C . ASP B 2 16 ? -11.522 6.510 16.907 1.00 63.43 16 ASP B C 1
ATOM 1530 O O . ASP B 2 16 ? -12.155 5.477 17.159 1.00 64.90 16 ASP B O 1
ATOM 1539 N N . ASP B 2 17 ? -11.772 7.697 17.496 1.00 39.84 17 ASP B N 1
ATOM 1540 C CA . ASP B 2 17 ? -12.922 7.991 18.384 1.00 41.80 17 ASP B CA 1
ATOM 1541 C C . ASP B 2 17 ? -13.812 6.755 18.560 1.00 43.68 17 ASP B C 1
ATOM 1542 O O . ASP B 2 17 ? -14.513 6.392 17.601 1.00 44.06 17 ASP B O 1
ATOM 1551 N N . ASP B 2 21 ? -14.870 13.210 16.101 1.00 53.69 21 ASP B N 1
ATOM 1552 C CA . ASP B 2 21 ? -15.605 13.936 15.064 1.00 53.94 21 ASP B CA 1
ATOM 1553 C C . ASP B 2 21 ? -14.643 14.468 14.004 1.00 51.89 21 ASP B C 1
ATOM 1554 O O . ASP B 2 21 ? -14.136 15.582 14.130 1.00 51.12 21 ASP B O 1
ATOM 1562 N N . ALA B 2 22 ? -14.419 13.672 12.949 1.00 44.93 22 ALA B N 1
ATOM 1563 C CA . ALA B 2 22 ? -13.425 13.981 11.926 1.00 43.10 22 ALA B CA 1
ATOM 1564 C C . ALA B 2 22 ? -13.748 15.221 11.094 1.00 43.02 22 ALA B C 1
ATOM 1565 O O . ALA B 2 22 ? -12.895 15.662 10.311 1.00 41.62 22 ALA B O 1
ATOM 1572 N N . GLU B 2 23 ? -14.905 15.848 11.305 1.00 50.77 23 GLU B N 1
ATOM 1573 C CA . GLU B 2 23 ? -15.283 17.002 10.495 1.00 50.94 23 GLU B CA 1
ATOM 1574 C C . GLU B 2 23 ? -14.280 18.145 10.635 1.00 49.60 23 GLU B C 1
ATOM 1575 O O . GLU B 2 23 ? -13.860 18.746 9.634 1.00 48.77 23 GLU B O 1
ATOM 1587 N N . ASN B 2 24 ? -13.868 18.457 11.868 1.00 27.00 24 ASN B N 1
ATOM 1588 C CA . ASN B 2 24 ? -13.082 19.667 12.121 1.00 26.18 24 ASN B CA 1
ATOM 1589 C C . ASN B 2 24 ? -11.594 19.336 12.118 1.00 24.43 24 ASN B C 1
ATOM 1590 O O . ASN B 2 24 ? -11.046 18.799 13.089 1.00 24.23 24 ASN B O 1
ATOM 1601 N N . SER B 2 25 ? -10.933 19.681 11.026 1.00 19.28 25 SER B N 1
ATOM 1602 C CA . SER B 2 25 ? -9.532 19.309 10.888 1.00 17.83 25 SER B CA 1
ATOM 1603 C C . SER B 2 25 ? -8.601 20.233 11.660 1.00 17.38 25 SER B C 1
ATOM 1604 O O . SER B 2 25 ? -7.383 19.986 11.676 1.00 16.40 25 SER B O 1
ATOM 1612 N N . SER B 2 26 ? -9.136 21.274 12.300 1.00 15.85 26 SER B N 1
ATOM 1613 C CA . SER B 2 26 ? -8.320 22.095 13.182 1.00 15.69 26 SER B CA 1
ATOM 1614 C C . SER B 2 26 ? -8.132 21.464 14.537 1.00 16.08 26 SER B C 1
ATOM 1615 O O . SER B 2 26 ? -7.363 21.997 15.344 1.00 16.03 26 SER B O 1
ATOM 1623 N N . SER B 2 27 ? -8.855 20.380 14.802 1.00 15.04 27 SER B N 1
ATOM 1624 C CA . SER B 2 27 ? -8.890 19.793 16.129 1.00 15.79 27 SER B CA 1
ATOM 1625 C C . SER B 2 27 ? -7.533 19.255 16.534 1.00 14.92 27 SER B C 1
ATOM 1626 O O . SER B 2 27 ? -6.754 18.796 15.712 1.00 13.82 27 SER B O 1
ATOM 1634 N N . ARG B 2 28 ? -7.278 19.263 17.830 1.00 14.15 28 ARG B N 1
ATOM 1635 C CA . ARG B 2 28 ? -6.079 18.631 18.356 1.00 13.69 28 ARG B CA 1
ATOM 1636 C C . ARG B 2 28 ? -6.411 17.614 19.427 1.00 14.74 28 ARG B C 1
ATOM 1637 O O . ARG B 2 28 ? -5.493 16.958 19.937 1.00 14.61 28 ARG B O 1
ATOM 1658 N N . TYR B 2 29 ? -7.683 17.475 19.798 1.00 15.47 29 TYR B N 1
ATOM 1659 C CA . TYR B 2 29 ? -8.079 16.374 20.682 1.00 16.61 29 TYR B CA 1
ATOM 1660 C C . TYR B 2 29 ? -9.267 15.582 20.140 1.00 17.25 29 TYR B C 1
ATOM 1661 O O . TYR B 2 29 ? -9.460 14.377 20.438 1.00 17.87 29 TYR B O 1
#

GO terms:
  GO:0005515 protein binding (F, IPI)
  GO:0015459 potassium channel regulator activity (F, IDA)
  GO:0034605 cellular response to heat (P, IDA)
  GO:0097165 nuclear stress granule (C, IDA)
  GO:0005634 nucleus (C, IDA)
  GO:0005886 plasma membrane (C, IDA)
  GO:0016604 nuclear body (C, IDA)
  GO:0016605 PML body (C, IDA)
  GO:0031386 protein tag activity (F, IDA)
  GO:0045759 negative regulation of action potential (P, IDA)
  GO:0016925 protein sumoylation (P, IDA)
  GO:0032436 positive regulation of proteasomal ubiquitin-dependent protein catabolic process (P, IDA)
  GO:0071276 cellular response to cadmium ion (P, IDA)
  GO:0031625 ubiquitin protein ligase binding (F, IPI)
  GO:0005634 nucleus (C, TAS)
  GO:0005643 nuclear pore (C, TAS)
  GO:0006281 DNA repair (P, TAS)
  GO:0005654 nucleoplasm (C, TAS)
  GO:0005829 cytosol (C, TAS)
  GO:0031334 positive regulation of protein-containing complex assembly (P, IDA)

Or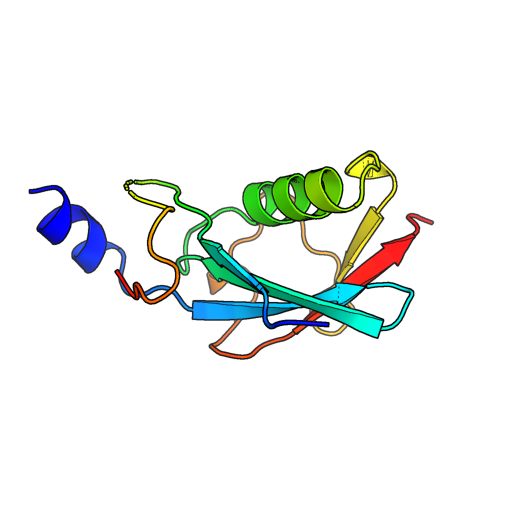ganism: Homo sapiens (NCBI:txid9606)

Foldseek 3Di:
DVVVVVPVLPFWAWEWEAEPVRDIDIDTDGQQDFCLVVLVVVCVVVVHDSLQKFKDFVHDTRDRRQGNNNVVHGHHGYIYIDTDD/DDDDAFDPPVPPRPDRVDDD

Nearest PDB structures (foldseek):
  8djh-assembly1_A  TM=1.012E+00  e=6.117E-19  Homo sapiens
  6uyv-assembly1_A  TM=1.011E+00  e=3.859E-16  Homo sapiens
  6uyz-assembly2_C  TM=9.837E-01  e=3.379E-16  Homo sapiens
  5d2m-assembly1_E  TM=9.602E-01  e=2.235E-11  Homo sapiens
  1wm2-assembly1_A  TM=9.599E-01  e=7.394E-11  Homo sapiens

Sequence (105 aa):
TEDLGDKKEGEYIKLKVIGQDSSEIHFKVKMTTHLKKLKESYAQRQGVPMNSLRFLFEGQRIADNHTPKELGMEEEDVIEVYQEQAEERVVVIDDDDAENSSSRY

Secondary structure (DSSP, 8-state):
-HHHHHHHT-PPEEEEEE-TTS-EEEEEE-TT--THHHHHHHHHHHTS-GGGEEEEETTEEPPTT--HHHHT--TT-EEEEEE--/----EEE-----TT-TT---